Protein AF-A0A350DJJ1-F1 (afdb_monomer_lite)

Secondary structure (DSSP, 8-state):
-----PPP-TTT--HHHHHHHHHHHHHHHHHHHHHHHHHHHHHHHH--HHHHHHHHHHHHHHHHHHHHHHHHHHHHHHHH-

pLDDT: mean 89.74, std 12.07, range [34.75, 96.94]

Foldseek 3Di:
DDPPPDDDDLVPDDLVRLVVVLVVLVVVLVVLVVVLVVLVVVCVVPVDVVSVVVNVVSVVVNVVSVVVNVSSVVSNVVNVD

Structure (mmCIF, N/CA/C/O backbone):
data_AF-A0A350DJJ1-F1
#
_entry.id   AF-A0A350DJJ1-F1
#
loop_
_atom_site.group_PDB
_atom_site.id
_atom_site.type_symbol
_atom_site.label_atom_id
_atom_site.label_alt_id
_atom_site.label_comp_id
_atom_site.label_asym_id
_atom_site.label_entity_id
_atom_site.label_seq_id
_atom_site.pdbx_PDB_ins_code
_atom_site.Cartn_x
_atom_site.Cartn_y
_atom_site.Cartn_z
_atom_site.occupancy
_atom_site.B_iso_or_equiv
_atom_site.auth_seq_id
_atom_site.auth_comp_id
_atom_site.auth_asym_id
_atom_site.auth_atom_id
_atom_site.pdbx_PDB_model_num
ATOM 1 N N . MET A 1 1 ? 4.807 -16.617 31.975 1.00 34.75 1 MET A N 1
ATOM 2 C CA . MET A 1 1 ? 3.545 -16.697 31.202 1.00 34.75 1 MET A CA 1
ATOM 3 C C . MET A 1 1 ? 3.807 -16.149 29.800 1.00 34.75 1 MET A C 1
ATOM 5 O O . MET A 1 1 ? 3.870 -14.937 29.626 1.00 34.75 1 MET A O 1
ATOM 9 N N . ASN A 1 2 ? 4.090 -17.021 28.826 1.00 43.16 2 ASN A N 1
ATOM 10 C CA . ASN A 1 2 ? 4.425 -16.612 27.458 1.00 43.16 2 ASN A CA 1
ATOM 11 C C . ASN A 1 2 ? 3.169 -16.063 26.770 1.00 43.16 2 ASN A C 1
ATOM 13 O O . ASN A 1 2 ? 2.294 -16.827 26.372 1.00 43.16 2 ASN A O 1
ATOM 17 N N . LYS A 1 3 ? 3.066 -14.736 26.636 1.00 51.12 3 LYS A N 1
ATOM 18 C CA . LYS A 1 3 ? 2.050 -14.098 25.792 1.00 51.12 3 LYS A CA 1
ATOM 19 C C . LYS A 1 3 ? 2.390 -1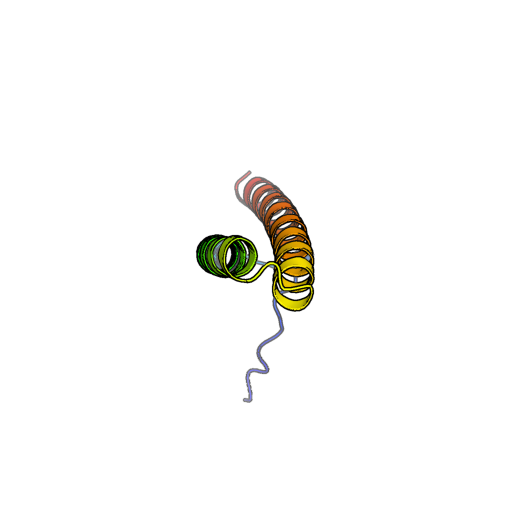4.407 24.331 1.00 51.12 3 LYS A C 1
ATOM 21 O O . LYS A 1 3 ? 3.086 -13.630 23.681 1.00 51.12 3 LYS A O 1
ATOM 26 N N . GLN A 1 4 ? 1.939 -15.555 23.824 1.00 56.53 4 GLN A N 1
ATOM 27 C CA . GLN A 1 4 ? 1.881 -15.793 22.384 1.00 56.53 4 GLN A CA 1
ATOM 28 C C . GLN A 1 4 ? 1.089 -14.632 21.779 1.00 56.53 4 GLN A C 1
ATOM 30 O O . GLN A 1 4 ? -0.077 -14.426 22.116 1.00 56.53 4 GLN A O 1
ATOM 35 N N . LYS A 1 5 ? 1.749 -13.810 20.956 1.00 58.38 5 LYS A N 1
ATOM 36 C CA . LYS A 1 5 ? 1.091 -12.727 20.226 1.00 58.38 5 LYS A CA 1
ATOM 37 C C . LYS A 1 5 ? 0.063 -13.380 19.305 1.00 58.38 5 LYS A C 1
ATOM 39 O O . LYS A 1 5 ? 0.437 -13.882 18.248 1.00 58.38 5 LYS A O 1
ATOM 44 N N . LYS A 1 6 ? -1.209 -13.413 19.718 1.00 68.00 6 LYS A N 1
ATOM 45 C CA . LYS A 1 6 ? -2.312 -13.739 18.812 1.00 68.00 6 LYS A CA 1
ATOM 46 C C . LYS A 1 6 ? -2.180 -12.800 17.610 1.00 68.00 6 LYS A C 1
ATOM 48 O O . LYS A 1 6 ? -1.995 -11.595 17.786 1.00 68.00 6 LYS A O 1
ATOM 53 N N . GLY A 1 7 ? -2.142 -13.371 16.408 1.00 71.06 7 GLY A N 1
ATOM 54 C CA . GLY A 1 7 ? -2.055 -12.600 15.171 1.00 71.06 7 GLY A CA 1
ATOM 55 C C . GLY A 1 7 ? -3.231 -11.633 15.043 1.00 71.06 7 GLY A C 1
ATOM 56 O O . GLY A 1 7 ? -4.240 -11.771 15.732 1.00 71.06 7 GLY A O 1
ATOM 57 N N . PHE A 1 8 ? -3.107 -10.644 14.161 1.00 79.81 8 PHE A N 1
ATOM 58 C CA . PHE A 1 8 ? -4.215 -9.732 13.896 1.00 79.81 8 PHE A CA 1
ATOM 59 C C . PHE A 1 8 ? -5.382 -10.501 13.261 1.00 79.81 8 PHE A C 1
ATOM 61 O O . PHE A 1 8 ? -5.251 -11.025 12.155 1.00 79.81 8 PHE A O 1
ATOM 68 N N . VAL A 1 9 ? -6.522 -10.536 13.950 1.00 85.31 9 VAL A N 1
ATOM 69 C CA . VAL A 1 9 ? -7.773 -11.119 13.455 1.00 85.31 9 VAL A CA 1
ATOM 70 C C . VAL A 1 9 ? -8.797 -10.000 13.341 1.00 85.31 9 VAL A C 1
ATOM 72 O O . VAL A 1 9 ? -9.205 -9.422 14.342 1.00 85.31 9 VAL A O 1
ATOM 75 N N . LEU A 1 10 ? -9.232 -9.686 12.119 1.00 84.31 10 LEU A N 1
ATOM 76 C CA . LEU A 1 10 ? -10.095 -8.528 11.851 1.00 84.31 10 LEU A CA 1
ATOM 77 C C . LEU A 1 10 ? -11.427 -8.555 12.628 1.00 84.31 10 LEU A C 1
ATOM 79 O O . LEU A 1 10 ? -11.914 -7.506 13.052 1.00 84.31 10 LEU A O 1
ATOM 83 N N . ALA A 1 11 ? -12.017 -9.741 12.803 1.00 83.25 11 ALA A N 1
ATOM 84 C CA . ALA A 1 11 ? -13.289 -9.910 13.506 1.00 83.25 11 ALA A CA 1
ATOM 85 C C . ALA A 1 11 ? -13.179 -9.563 15.001 1.00 83.25 11 ALA A C 1
ATOM 87 O O . ALA A 1 11 ? -14.071 -8.919 15.549 1.00 83.25 11 ALA A O 1
ATOM 88 N N . GLU A 1 12 ? -12.059 -9.921 15.629 1.00 87.25 12 GLU A N 1
ATOM 89 C CA . GLU A 1 12 ? -11.793 -9.726 17.061 1.00 87.25 12 GLU A CA 1
ATOM 90 C C . GLU A 1 12 ? -11.037 -8.418 17.357 1.00 87.25 12 GLU A C 1
ATOM 92 O O . GLU A 1 12 ? -10.844 -8.062 18.517 1.00 87.25 12 GLU A O 1
ATOM 97 N N . ALA A 1 13 ? -10.600 -7.700 16.319 1.00 87.25 13 ALA A N 1
ATOM 98 C CA . ALA A 1 13 ? -9.723 -6.548 16.461 1.00 87.25 13 ALA A CA 1
ATOM 99 C C . ALA A 1 13 ? -10.394 -5.371 17.179 1.00 87.25 13 ALA A C 1
ATOM 101 O O . ALA A 1 13 ? -11.494 -4.931 16.835 1.00 87.25 13 ALA A O 1
ATOM 102 N N . THR A 1 14 ? -9.654 -4.791 18.118 1.00 90.56 14 THR A N 1
ATOM 103 C CA . THR A 1 14 ? -10.013 -3.542 18.789 1.00 90.56 14 THR A CA 1
ATOM 104 C C . THR A 1 14 ? -9.811 -2.331 17.873 1.00 90.56 14 THR A C 1
ATOM 106 O O . THR A 1 14 ? -9.043 -2.356 16.904 1.00 90.56 14 THR A O 1
ATOM 109 N N . LEU A 1 15 ? -10.438 -1.203 18.221 1.00 90.44 15 LEU A N 1
ATOM 110 C CA . LEU A 1 15 ? -10.262 0.060 17.498 1.00 90.44 15 LEU A CA 1
ATOM 111 C C . LEU A 1 15 ? -8.785 0.502 17.436 1.00 90.44 15 LEU A C 1
ATOM 113 O O . LEU A 1 15 ? -8.328 1.027 16.417 1.00 90.44 15 LEU A O 1
ATOM 117 N N . ALA A 1 16 ? -8.022 0.265 18.508 1.00 92.00 16 ALA A N 1
ATOM 118 C CA . ALA A 1 16 ? -6.597 0.577 18.573 1.00 92.00 16 ALA A CA 1
ATOM 119 C C . ALA A 1 16 ? -5.775 -0.275 17.592 1.00 92.00 16 ALA A C 1
ATOM 121 O O . ALA A 1 16 ? -4.924 0.257 16.873 1.00 92.00 16 ALA A O 1
ATOM 122 N N . GLU A 1 17 ? -6.056 -1.577 17.512 1.00 92.38 17 GLU A N 1
ATOM 123 C CA . GLU A 1 17 ? -5.385 -2.492 16.584 1.00 92.38 17 GLU A CA 1
ATOM 124 C C . GLU A 1 17 ? -5.711 -2.162 15.128 1.00 92.38 17 GLU A C 1
ATOM 126 O O . GLU A 1 17 ? -4.807 -2.126 14.294 1.00 92.38 17 GLU A O 1
ATOM 131 N N . ILE A 1 18 ? -6.965 -1.822 14.821 1.00 93.88 18 ILE A N 1
ATOM 132 C CA . IL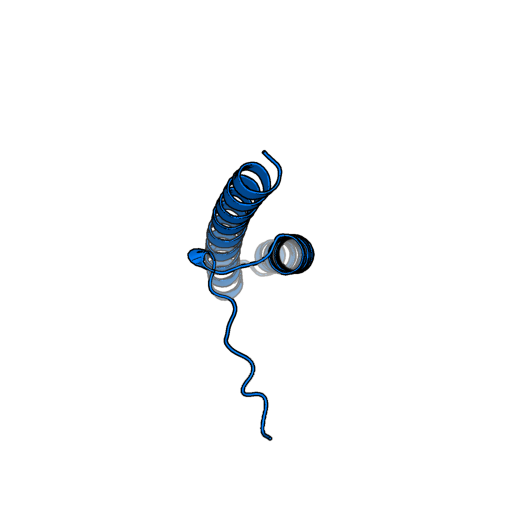E A 1 18 ? -7.361 -1.396 13.472 1.00 93.88 18 ILE A CA 1
ATOM 133 C C . ILE A 1 18 ? -6.669 -0.090 13.085 1.00 93.88 18 ILE A C 1
ATOM 135 O O . ILE A 1 18 ? -6.133 0.017 11.983 1.00 93.88 18 ILE A O 1
ATOM 139 N N . ASN A 1 19 ? -6.622 0.900 13.981 1.00 93.75 19 ASN A N 1
ATOM 140 C CA . ASN A 1 19 ? -5.906 2.150 13.722 1.00 93.75 19 ASN A CA 1
ATOM 141 C C . ASN A 1 19 ? -4.405 1.915 13.506 1.00 93.75 19 ASN A C 1
ATOM 143 O O . ASN A 1 19 ? -3.806 2.537 12.625 1.00 93.75 19 ASN A O 1
ATOM 147 N N . LYS A 1 20 ? -3.795 0.999 14.266 1.00 94.19 20 LYS A N 1
ATOM 148 C CA . LYS A 1 20 ? -2.404 0.584 14.053 1.00 94.19 20 LYS A CA 1
ATOM 149 C C . LYS A 1 20 ? -2.230 -0.057 12.675 1.00 94.19 20 LYS A C 1
ATOM 151 O O . LYS A 1 20 ? -1.322 0.332 11.941 1.00 94.19 20 LYS A O 1
ATOM 156 N N . GLN A 1 21 ? -3.122 -0.967 12.290 1.00 94.12 21 GLN A N 1
ATOM 157 C CA . GLN A 1 21 ? -3.057 -1.645 10.998 1.00 94.12 21 GLN A CA 1
ATOM 158 C C . GLN A 1 21 ? -3.284 -0.682 9.824 1.00 94.12 21 GLN A C 1
ATOM 160 O O . GLN A 1 21 ? -2.608 -0.796 8.808 1.00 94.12 21 GLN A O 1
ATOM 165 N N . LEU A 1 22 ? -4.154 0.323 9.972 1.00 94.88 22 LEU A N 1
ATOM 166 C CA . LEU A 1 22 ? -4.358 1.385 8.979 1.00 94.88 22 LEU A CA 1
ATOM 167 C C . LEU A 1 22 ? -3.112 2.254 8.765 1.00 94.88 22 LEU A C 1
ATOM 169 O O . LEU A 1 22 ? -2.855 2.671 7.631 1.00 94.88 22 LEU A O 1
ATOM 173 N N . LYS A 1 23 ? -2.340 2.528 9.827 1.00 95.56 23 LYS A N 1
ATOM 174 C CA . LYS A 1 23 ? -1.056 3.243 9.729 1.00 95.56 23 LYS A CA 1
ATOM 175 C C . LYS A 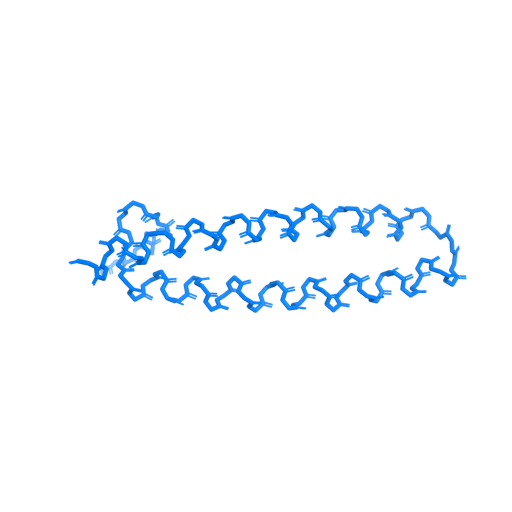1 23 ? -0.005 2.396 9.015 1.00 95.56 23 LYS A C 1
ATOM 177 O O . LYS A 1 23 ? 0.636 2.892 8.095 1.00 95.56 23 LYS A O 1
ATOM 182 N N . ILE A 1 24 ? 0.125 1.122 9.395 1.00 94.94 24 ILE A N 1
ATOM 183 C CA . ILE A 1 24 ? 1.055 0.184 8.748 1.00 94.94 24 ILE A CA 1
ATOM 184 C C . ILE A 1 24 ? 0.701 0.031 7.267 1.00 94.94 24 ILE A C 1
ATOM 186 O O . ILE A 1 24 ? 1.562 0.187 6.412 1.00 94.94 24 ILE A O 1
ATOM 190 N N . ASN A 1 25 ? -0.575 -0.196 6.956 1.00 95.94 25 ASN A N 1
ATOM 191 C CA . ASN A 1 25 ? -1.055 -0.328 5.586 1.00 95.94 25 ASN A CA 1
ATOM 192 C C . ASN A 1 25 ? -0.748 0.923 4.744 1.00 95.94 25 ASN A C 1
ATOM 194 O O . ASN A 1 25 ? -0.269 0.782 3.623 1.00 95.94 25 ASN A O 1
ATOM 198 N N . LEU A 1 26 ? -0.948 2.131 5.292 1.00 95.38 26 LEU A N 1
ATOM 199 C CA . LEU A 1 26 ? -0.593 3.376 4.600 1.00 95.38 26 LEU A CA 1
ATOM 200 C C . LEU A 1 26 ? 0.909 3.457 4.320 1.00 95.38 26 LEU A C 1
ATOM 202 O O . LEU A 1 26 ? 1.306 3.765 3.201 1.00 95.38 26 LEU A O 1
ATOM 206 N N . PHE A 1 27 ? 1.732 3.161 5.326 1.00 96.56 27 PHE A N 1
ATOM 207 C CA . PHE A 1 27 ? 3.183 3.157 5.179 1.00 96.56 27 PHE A CA 1
ATOM 208 C C . PHE A 1 27 ? 3.628 2.185 4.079 1.00 96.56 27 PHE A C 1
ATOM 210 O O . PHE A 1 27 ? 4.390 2.562 3.194 1.00 96.56 27 PHE A O 1
ATOM 217 N N . THR A 1 28 ? 3.095 0.961 4.072 1.00 95.25 28 THR A N 1
ATOM 218 C CA . THR A 1 28 ? 3.409 -0.026 3.034 1.00 95.25 28 THR A CA 1
ATOM 219 C C . THR A 1 28 ? 2.972 0.434 1.642 1.00 95.25 28 THR A C 1
ATOM 221 O O . THR A 1 28 ? 3.725 0.241 0.694 1.00 95.25 28 THR A O 1
ATOM 224 N N . ILE A 1 29 ? 1.802 1.071 1.502 1.00 95.75 29 ILE A N 1
ATOM 225 C CA . ILE A 1 29 ? 1.359 1.643 0.217 1.00 95.75 29 ILE A CA 1
ATOM 226 C C . ILE A 1 29 ? 2.359 2.692 -0.278 1.00 95.75 29 ILE A C 1
ATOM 228 O O . ILE A 1 29 ? 2.760 2.639 -1.436 1.00 95.75 29 ILE A O 1
ATOM 232 N N . VAL A 1 30 ? 2.801 3.608 0.590 1.00 96.81 30 VAL A N 1
ATOM 233 C CA . VAL A 1 30 ? 3.786 4.640 0.224 1.00 96.81 30 VAL A CA 1
ATOM 234 C C . VAL A 1 30 ? 5.093 4.003 -0.251 1.00 96.81 30 VAL A C 1
ATOM 236 O O . VAL A 1 30 ? 5.598 4.369 -1.309 1.00 96.81 30 VAL A O 1
ATOM 239 N N . VAL A 1 31 ? 5.612 3.011 0.480 1.00 96.50 31 VAL A N 1
ATOM 240 C CA . VAL A 1 31 ? 6.836 2.290 0.091 1.00 96.50 31 VAL A CA 1
ATOM 241 C C . VAL A 1 31 ? 6.667 1.593 -1.262 1.00 96.50 31 VAL A C 1
ATOM 243 O O . VAL A 1 31 ? 7.540 1.710 -2.121 1.00 96.50 31 VAL A O 1
ATOM 246 N N . LEU A 1 32 ? 5.539 0.912 -1.484 1.00 95.81 32 LEU A N 1
ATOM 247 C CA . LEU A 1 32 ? 5.251 0.246 -2.755 1.00 95.81 32 LEU A CA 1
ATOM 248 C C . LEU A 1 32 ? 5.175 1.237 -3.921 1.00 95.81 32 LEU A C 1
ATOM 250 O O . LEU A 1 32 ? 5.708 0.942 -4.984 1.00 95.81 32 LEU A O 1
ATOM 254 N N . ILE A 1 33 ? 4.568 2.413 -3.729 1.00 96.56 33 ILE A N 1
ATOM 255 C CA . ILE A 1 33 ? 4.515 3.462 -4.759 1.00 96.56 33 ILE A CA 1
ATOM 256 C C . ILE A 1 33 ? 5.925 3.950 -5.104 1.00 96.56 33 ILE A C 1
ATOM 258 O O . ILE A 1 33 ? 6.264 4.040 -6.281 1.00 96.56 33 ILE A O 1
ATOM 262 N N . VAL A 1 34 ? 6.767 4.221 -4.102 1.00 96.94 34 VAL A N 1
ATOM 263 C CA . VAL A 1 34 ? 8.157 4.649 -4.337 1.00 96.94 34 VAL A CA 1
ATOM 264 C C . VAL A 1 34 ? 8.921 3.589 -5.132 1.00 96.94 34 VAL A C 1
ATOM 266 O O . VAL A 1 34 ? 9.559 3.908 -6.134 1.00 96.94 34 VAL A O 1
ATOM 269 N N . MET A 1 35 ? 8.818 2.318 -4.738 1.00 95.19 35 MET A N 1
ATOM 2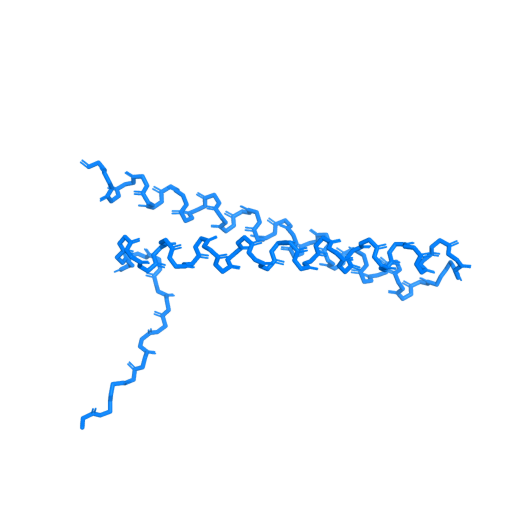70 C CA . MET A 1 35 ? 9.471 1.232 -5.468 1.00 95.19 35 MET A CA 1
ATOM 271 C C . MET A 1 35 ? 8.915 1.058 -6.884 1.00 95.19 35 MET A C 1
ATOM 273 O O . MET A 1 35 ? 9.678 0.777 -7.805 1.00 95.19 35 MET A O 1
ATOM 277 N N . LEU A 1 36 ? 7.609 1.241 -7.084 1.00 95.75 36 LEU A N 1
ATOM 278 C CA . LEU A 1 36 ? 6.986 1.169 -8.403 1.00 95.75 36 LEU A CA 1
ATOM 279 C C . LEU A 1 36 ? 7.562 2.239 -9.336 1.00 95.75 36 LEU A C 1
ATOM 281 O O . LEU A 1 36 ? 7.908 1.930 -10.474 1.00 95.75 36 LEU A O 1
ATOM 285 N N . VAL A 1 37 ? 7.724 3.473 -8.847 1.00 96.56 37 VAL A N 1
ATOM 286 C CA . VAL A 1 37 ? 8.330 4.571 -9.615 1.00 96.56 37 VAL A CA 1
ATOM 287 C C . VAL A 1 37 ? 9.770 4.233 -10.005 1.00 96.56 37 VAL A C 1
ATOM 289 O O . VAL A 1 37 ? 10.128 4.377 -11.172 1.00 96.56 37 VAL A O 1
ATOM 292 N N . LEU A 1 38 ? 10.576 3.719 -9.070 1.00 95.56 38 LEU A N 1
ATOM 293 C CA . LEU A 1 38 ? 11.963 3.321 -9.345 1.00 95.56 38 LEU A CA 1
ATOM 294 C C . LEU A 1 38 ? 12.046 2.188 -10.377 1.00 95.56 38 LEU A C 1
ATOM 296 O O . LEU A 1 38 ? 12.810 2.285 -11.336 1.00 95.56 38 LEU A O 1
ATOM 300 N N . ASN A 1 39 ? 11.227 1.143 -10.227 1.00 94.06 39 ASN A N 1
ATOM 301 C CA . ASN A 1 39 ? 11.176 0.039 -11.187 1.00 94.06 39 ASN A CA 1
ATOM 302 C C . ASN A 1 39 ? 10.687 0.501 -12.564 1.00 94.06 39 ASN A C 1
ATOM 304 O O . ASN A 1 39 ? 11.194 0.030 -13.576 1.00 94.06 39 ASN A O 1
ATOM 308 N N . THR A 1 40 ? 9.751 1.452 -12.617 1.00 94.12 40 THR A N 1
ATOM 309 C CA . THR A 1 40 ? 9.268 2.035 -13.878 1.00 94.12 40 THR A CA 1
ATOM 310 C C . THR A 1 40 ? 10.356 2.851 -14.566 1.00 94.12 40 THR A C 1
ATOM 312 O O . THR A 1 40 ? 10.566 2.691 -15.764 1.00 94.12 40 THR A O 1
ATOM 315 N N . ALA A 1 41 ? 11.096 3.680 -13.824 1.00 96.06 41 ALA A N 1
ATOM 316 C CA . ALA A 1 41 ? 12.227 4.428 -14.372 1.00 96.06 41 ALA A CA 1
ATOM 317 C C . ALA A 1 41 ? 13.295 3.488 -14.955 1.00 96.06 41 ALA A C 1
ATOM 319 O O . ALA A 1 41 ? 13.782 3.702 -16.064 1.00 96.06 41 ALA A O 1
ATOM 320 N N . GLN A 1 42 ? 13.603 2.408 -14.239 1.00 94.19 42 GLN A N 1
ATOM 321 C CA . GLN A 1 42 ? 14.570 1.407 -14.675 1.00 94.19 42 GLN A CA 1
ATOM 322 C C . GLN A 1 42 ? 14.065 0.594 -15.882 1.00 94.19 42 GLN A 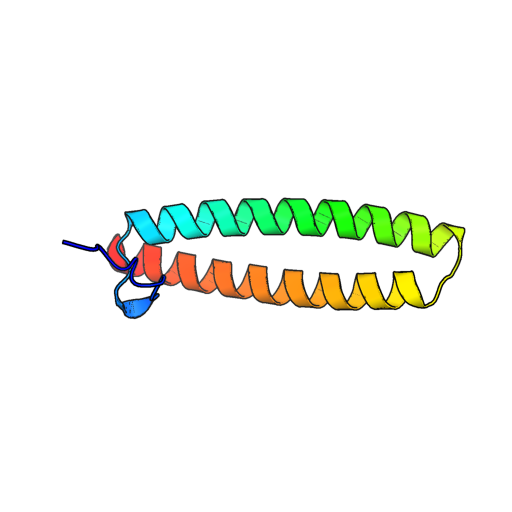C 1
ATOM 324 O O . GLN A 1 42 ? 14.816 0.358 -16.827 1.00 94.19 42 GLN A O 1
ATOM 329 N N . PHE A 1 43 ? 12.773 0.250 -15.915 1.00 94.56 43 PHE A N 1
ATOM 330 C CA . PHE A 1 43 ? 12.133 -0.367 -17.078 1.00 94.56 43 PHE A CA 1
ATOM 331 C C . PHE A 1 43 ? 12.207 0.531 -18.315 1.00 94.56 43 PHE A C 1
ATOM 333 O O . PHE A 1 43 ? 12.567 0.052 -19.381 1.00 94.56 43 PHE A O 1
ATOM 340 N N . MET A 1 44 ? 11.926 1.831 -18.185 1.00 94.31 44 MET A N 1
ATOM 341 C CA . MET A 1 44 ? 12.013 2.773 -19.311 1.00 94.31 44 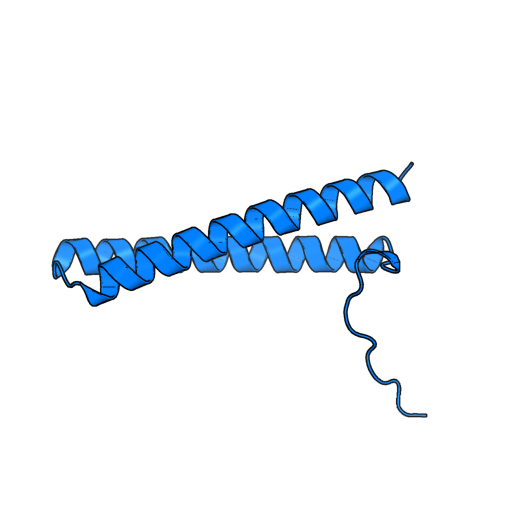MET A CA 1
ATOM 342 C C . MET A 1 44 ? 13.443 2.945 -19.835 1.00 94.31 44 MET A C 1
ATOM 344 O O . MET A 1 44 ? 13.631 3.241 -21.012 1.00 94.31 44 MET A O 1
ATOM 348 N N . LYS A 1 45 ? 14.452 2.765 -18.976 1.00 94.69 45 LYS A N 1
ATOM 349 C CA . LYS A 1 45 ? 15.863 2.853 -19.362 1.00 94.69 45 LYS A CA 1
ATOM 350 C C . LYS A 1 45 ? 16.349 1.598 -20.088 1.00 94.69 45 LYS A C 1
ATOM 352 O O . LYS A 1 45 ? 17.084 1.707 -21.063 1.00 94.69 45 LYS A O 1
ATOM 357 N N . GLU A 1 46 ? 15.983 0.420 -19.592 1.00 92.25 46 GLU A N 1
ATOM 358 C CA . GLU A 1 46 ? 16.587 -0.852 -20.019 1.00 92.25 46 GLU A CA 1
ATOM 359 C C . GLU A 1 46 ? 15.637 -1.745 -20.830 1.00 92.25 46 GLU A C 1
ATOM 361 O O . GLU A 1 46 ? 16.074 -2.760 -21.364 1.00 92.25 46 GLU A O 1
ATOM 366 N N . TYR A 1 47 ? 14.344 -1.407 -20.904 1.00 89.12 47 TYR A N 1
ATOM 367 C CA . TYR A 1 47 ? 13.265 -2.220 -21.493 1.00 89.12 47 TYR A CA 1
ATOM 368 C C . TYR A 1 47 ? 13.279 -3.688 -21.035 1.00 89.12 47 TYR A C 1
ATOM 370 O O . TYR A 1 47 ? 12.854 -4.602 -21.741 1.00 89.12 47 TYR A O 1
ATOM 378 N N . SER A 1 48 ? 13.778 -3.929 -19.821 1.00 92.69 48 SER A N 1
ATOM 379 C CA . SER A 1 48 ? 13.989 -5.274 -19.301 1.00 92.69 48 SER A CA 1
ATOM 380 C C . SER A 1 48 ? 12.676 -5.894 -18.821 1.00 92.69 48 SER A C 1
ATOM 382 O O . SER A 1 48 ? 11.969 -5.352 -17.968 1.00 92.69 48 SER A O 1
ATOM 384 N N . LEU A 1 49 ? 12.374 -7.088 -19.338 1.00 92.62 49 LEU A N 1
ATOM 385 C CA . LEU A 1 49 ? 11.187 -7.874 -18.982 1.00 92.62 49 LEU A CA 1
ATOM 386 C C . LEU A 1 49 ? 11.059 -8.112 -17.471 1.00 92.62 49 LEU A C 1
ATOM 388 O O . LEU A 1 49 ? 9.944 -8.163 -16.954 1.00 92.62 49 LEU A O 1
ATOM 392 N N . LEU A 1 50 ? 12.183 -8.211 -16.752 1.00 93.19 50 LEU A N 1
ATOM 393 C CA . LEU A 1 50 ? 12.190 -8.396 -15.302 1.00 93.19 50 LEU A CA 1
ATOM 394 C C . LEU A 1 50 ? 11.582 -7.189 -14.577 1.00 93.19 50 LEU A C 1
ATOM 396 O O . LEU A 1 50 ? 10.734 -7.372 -13.706 1.00 93.19 50 LEU A O 1
ATOM 400 N N . TYR A 1 51 ? 11.951 -5.961 -14.959 1.00 93.12 51 TYR A N 1
ATOM 401 C CA . TYR A 1 51 ? 11.355 -4.762 -14.361 1.00 93.12 51 TYR A CA 1
ATOM 402 C C . TYR A 1 51 ? 9.879 -4.620 -14.740 1.00 93.12 51 TYR A C 1
ATOM 404 O O . TYR A 1 51 ? 9.072 -4.262 -13.886 1.00 93.12 51 TYR A O 1
ATOM 412 N N . GLY A 1 52 ? 9.497 -4.999 -15.965 1.00 93.31 52 GLY A N 1
ATOM 413 C CA . GLY A 1 52 ? 8.090 -5.077 -16.371 1.00 93.31 52 GLY A CA 1
ATOM 414 C C . GLY A 1 52 ? 7.271 -6.038 -15.496 1.00 93.31 52 GLY A C 1
ATOM 415 O O . GLY A 1 52 ? 6.199 -5.681 -15.003 1.00 93.31 52 GLY A O 1
ATOM 416 N N . ALA A 1 53 ? 7.800 -7.235 -15.225 1.00 95.75 53 ALA A N 1
ATOM 417 C CA . ALA A 1 53 ? 7.163 -8.205 -14.334 1.00 95.75 53 ALA A CA 1
ATOM 418 C C . ALA A 1 53 ? 7.066 -7.690 -12.886 1.00 95.75 53 ALA A C 1
ATOM 420 O O . ALA A 1 53 ? 6.016 -7.825 -12.253 1.00 95.75 53 ALA A O 1
ATOM 421 N N . LEU A 1 54 ? 8.120 -7.048 -12.367 1.00 95.00 54 LEU A N 1
ATOM 422 C CA . LEU A 1 54 ? 8.109 -6.445 -11.029 1.00 95.00 54 LEU A CA 1
ATOM 423 C C . LEU A 1 54 ? 7.042 -5.352 -10.899 1.00 95.00 54 LEU A C 1
ATOM 425 O O . LEU A 1 54 ? 6.334 -5.319 -9.893 1.00 95.00 54 LEU A O 1
ATOM 429 N N . ILE A 1 55 ? 6.878 -4.502 -11.916 1.00 95.50 55 ILE A N 1
ATOM 430 C CA . ILE A 1 55 ? 5.828 -3.472 -11.958 1.00 95.50 55 ILE A CA 1
ATOM 431 C C . ILE A 1 55 ? 4.440 -4.118 -11.856 1.00 95.50 55 ILE A C 1
ATOM 433 O O . ILE A 1 55 ? 3.625 -3.681 -11.042 1.00 95.50 55 ILE A O 1
ATOM 437 N N . ALA A 1 56 ? 4.176 -5.185 -12.617 1.00 96.25 56 ALA A N 1
ATOM 438 C CA . ALA A 1 56 ? 2.894 -5.892 -12.574 1.00 96.25 56 ALA A CA 1
ATOM 439 C C . ALA A 1 56 ? 2.611 -6.507 -11.189 1.00 96.25 56 ALA A C 1
ATOM 441 O O . ALA A 1 56 ? 1.517 -6.345 -10.642 1.00 96.25 56 ALA A O 1
ATOM 442 N N . VAL A 1 57 ? 3.612 -7.153 -10.580 1.00 96.31 57 VAL A N 1
ATOM 443 C CA . VAL A 1 57 ? 3.508 -7.718 -9.223 1.00 96.31 57 VAL A CA 1
ATOM 444 C C . VAL A 1 57 ? 3.253 -6.620 -8.185 1.00 96.31 57 VAL A C 1
ATOM 446 O O . VAL A 1 57 ? 2.401 -6.769 -7.307 1.00 96.31 57 VAL A O 1
ATOM 449 N N . MET A 1 58 ? 3.944 -5.486 -8.292 1.00 95.44 58 MET A N 1
ATOM 450 C CA . MET A 1 58 ? 3.746 -4.348 -7.393 1.00 95.44 58 MET A CA 1
ATOM 451 C C . MET A 1 58 ? 2.363 -3.715 -7.542 1.00 95.44 58 MET A C 1
ATOM 453 O O . MET A 1 58 ? 1.731 -3.404 -6.531 1.00 95.44 58 MET A O 1
ATOM 457 N N . ALA A 1 59 ? 1.860 -3.570 -8.770 1.00 95.44 59 ALA A N 1
ATOM 458 C CA . ALA A 1 59 ? 0.505 -3.090 -9.024 1.00 95.44 59 ALA A CA 1
ATOM 459 C C . ALA A 1 59 ? -0.547 -4.016 -8.388 1.00 95.44 59 ALA A C 1
ATOM 461 O O . ALA A 1 59 ? -1.487 -3.545 -7.743 1.00 95.44 59 ALA A O 1
ATOM 462 N N . PHE A 1 60 ? -0.348 -5.334 -8.482 1.00 96.69 60 PHE A N 1
ATOM 463 C CA . PHE A 1 60 ? -1.202 -6.317 -7.817 1.00 96.69 60 PHE A CA 1
ATOM 464 C C . PHE A 1 60 ? -1.173 -6.184 -6.285 1.00 96.69 60 PHE A C 1
ATOM 466 O O . PHE A 1 60 ? -2.226 -6.169 -5.642 1.00 96.69 60 PHE A O 1
ATOM 473 N N . PHE A 1 61 ? 0.006 -6.013 -5.678 1.00 96.12 61 PHE A N 1
ATOM 474 C CA . PHE A 1 61 ? 0.094 -5.782 -4.234 1.00 96.12 61 PHE A CA 1
ATOM 475 C C . PHE A 1 61 ? -0.548 -4.463 -3.803 1.00 96.12 61 PHE A C 1
ATOM 477 O O . PHE A 1 61 ? -1.244 -4.437 -2.788 1.00 96.12 61 PHE A O 1
ATOM 484 N N . LEU A 1 62 ? -0.382 -3.385 -4.573 1.00 95.81 62 LEU A N 1
ATOM 485 C CA . LEU A 1 62 ? -1.063 -2.115 -4.316 1.00 95.81 62 LEU A CA 1
ATOM 486 C C . LEU A 1 62 ? -2.584 -2.278 -4.342 1.00 95.81 62 LEU A C 1
ATOM 488 O O . LEU A 1 62 ? -3.263 -1.779 -3.442 1.00 95.81 62 LEU A O 1
ATOM 492 N N . PHE A 1 63 ? -3.114 -3.036 -5.303 1.00 95.44 63 PHE A N 1
ATOM 493 C CA . PHE A 1 63 ? -4.538 -3.358 -5.368 1.00 95.44 63 PHE A CA 1
ATOM 494 C C . PHE A 1 63 ? -5.023 -4.101 -4.111 1.00 95.44 63 PHE A C 1
ATOM 496 O O . PHE A 1 63 ? -6.013 -3.697 -3.491 1.00 95.44 63 PHE A O 1
ATOM 503 N N . ILE A 1 64 ? -4.303 -5.142 -3.673 1.00 95.44 64 ILE A N 1
ATOM 504 C CA . ILE A 1 64 ? -4.635 -5.873 -2.437 1.00 95.44 64 ILE A CA 1
ATOM 505 C C . ILE A 1 64 ? -4.578 -4.945 -1.220 1.00 95.44 64 ILE A C 1
ATOM 507 O O . ILE A 1 64 ? -5.484 -4.968 -0.381 1.00 95.44 64 ILE A O 1
ATOM 511 N N . MET A 1 65 ? -3.541 -4.113 -1.113 1.00 94.62 65 MET A N 1
ATOM 512 C CA . MET A 1 65 ? -3.362 -3.208 0.021 1.00 94.62 65 MET A CA 1
ATOM 513 C C . MET A 1 65 ? -4.454 -2.143 0.087 1.00 94.62 65 MET A C 1
ATOM 515 O O . MET A 1 65 ? -4.960 -1.870 1.180 1.00 94.62 65 MET A O 1
ATOM 519 N N . ALA A 1 66 ? -4.876 -1.604 -1.059 1.00 93.12 66 ALA A N 1
ATOM 520 C CA . ALA A 1 66 ? -6.007 -0.689 -1.150 1.00 93.12 66 ALA A CA 1
ATOM 521 C C . ALA A 1 66 ? -7.311 -1.366 -0.698 1.00 93.12 66 ALA A C 1
ATOM 523 O O . ALA A 1 66 ? -8.026 -0.829 0.150 1.00 93.12 66 ALA A O 1
ATOM 524 N N . LYS A 1 67 ? -7.585 -2.592 -1.169 1.00 93.75 67 LYS A N 1
ATOM 525 C CA . LYS A 1 67 ? -8.764 -3.366 -0.745 1.00 93.75 67 LYS A CA 1
ATOM 526 C C . LYS A 1 67 ? -8.751 -3.658 0.762 1.00 93.75 67 LYS A C 1
ATOM 528 O O . LYS A 1 67 ? -9.765 -3.481 1.438 1.00 93.75 67 LYS A O 1
ATOM 533 N N . SER A 1 68 ? -7.601 -4.066 1.298 1.00 92.88 68 SER A N 1
ATOM 534 C CA . SER A 1 68 ? -7.397 -4.312 2.732 1.00 92.88 68 SER A CA 1
ATOM 535 C C . SER A 1 68 ? -7.680 -3.059 3.566 1.00 92.88 68 SER A C 1
ATOM 537 O O . SER A 1 68 ? -8.380 -3.122 4.579 1.00 92.88 68 SER A O 1
ATOM 539 N N . ARG A 1 69 ? -7.234 -1.886 3.097 1.00 93.62 69 ARG A N 1
ATOM 540 C CA . ARG A 1 69 ? -7.515 -0.600 3.743 1.00 93.62 69 ARG A CA 1
ATOM 541 C C . ARG A 1 69 ? -9.008 -0.313 3.839 1.00 93.62 69 ARG A C 1
ATOM 543 O O . ARG A 1 69 ? -9.478 0.069 4.909 1.00 93.62 69 ARG A O 1
ATOM 550 N N . THR A 1 70 ? -9.748 -0.510 2.750 1.00 94.19 70 THR A N 1
ATOM 551 C CA . THR A 1 70 ? -11.205 -0.312 2.724 1.00 94.19 70 THR A CA 1
ATOM 552 C C . THR A 1 70 ? -11.893 -1.196 3.762 1.00 94.19 70 THR A C 1
ATOM 554 O O . THR A 1 70 ? -12.738 -0.722 4.518 1.00 94.19 70 THR A O 1
ATOM 557 N N . MET A 1 71 ? -11.466 -2.454 3.885 1.00 93.81 71 MET A N 1
ATOM 558 C CA . MET A 1 71 ? -11.991 -3.388 4.883 1.00 93.81 71 MET A CA 1
ATOM 559 C C . MET A 1 71 ? -11.703 -2.946 6.329 1.00 93.81 71 MET A C 1
ATOM 561 O O . MET A 1 71 ? -12.599 -2.962 7.174 1.00 93.81 71 MET A O 1
ATOM 565 N N . LEU A 1 72 ? -10.483 -2.478 6.607 1.00 93.88 72 LEU A N 1
ATOM 566 C CA . LEU A 1 72 ? -10.111 -1.921 7.912 1.00 93.88 72 LEU A CA 1
ATOM 567 C C . LEU A 1 72 ? -10.921 -0.660 8.254 1.00 93.88 72 LEU A C 1
ATOM 569 O O . LEU A 1 72 ? -11.350 -0.496 9.395 1.00 93.88 72 LEU A O 1
ATOM 573 N N . MET A 1 73 ? -11.165 0.215 7.275 1.00 93.88 73 MET A N 1
ATOM 574 C CA . MET A 1 73 ? -11.984 1.419 7.454 1.00 93.88 73 MET A CA 1
ATOM 575 C C . MET A 1 73 ? -13.446 1.082 7.760 1.00 93.88 73 MET A C 1
ATOM 577 O O . MET A 1 73 ? -14.023 1.685 8.662 1.00 93.88 73 MET A O 1
ATOM 581 N N . MET A 1 74 ? -14.027 0.091 7.077 1.00 93.50 74 MET A N 1
ATOM 582 C CA . MET A 1 74 ? -15.385 -0.383 7.374 1.00 93.50 74 MET A CA 1
ATOM 583 C C . MET A 1 74 ? -15.486 -0.933 8.802 1.00 93.50 74 MET A C 1
ATOM 585 O O . MET A 1 74 ? -16.388 -0.553 9.547 1.00 93.50 74 MET A O 1
ATOM 589 N N . ARG A 1 75 ? -14.522 -1.761 9.232 1.00 91.75 75 ARG A N 1
ATOM 590 C CA . ARG A 1 75 ? -14.495 -2.279 10.609 1.00 91.75 75 ARG A CA 1
ATOM 591 C C . ARG A 1 75 ? -14.321 -1.159 11.640 1.00 91.75 75 ARG A C 1
ATOM 593 O O . ARG A 1 75 ? -15.000 -1.160 12.661 1.00 91.75 75 ARG A O 1
ATOM 600 N N . LYS A 1 76 ? -13.471 -0.166 11.355 1.00 92.25 76 LYS A N 1
ATOM 601 C CA . LYS A 1 76 ? -13.315 1.033 12.193 1.00 92.25 76 LYS A CA 1
ATOM 602 C C . LYS A 1 76 ? -14.639 1.782 12.360 1.00 92.25 76 LYS A C 1
ATOM 604 O O . LYS A 1 76 ? -14.979 2.153 13.478 1.00 92.25 76 LYS A O 1
ATOM 609 N N . GLN A 1 77 ? -15.380 1.992 11.271 1.00 92.12 77 GLN A N 1
ATOM 610 C CA . GLN A 1 77 ? -16.684 2.661 11.308 1.00 92.12 77 GLN A CA 1
ATOM 611 C C . GLN A 1 77 ? -17.703 1.888 12.154 1.00 92.12 77 GLN A C 1
ATOM 613 O O . GLN A 1 77 ? -18.434 2.510 12.912 1.00 92.12 77 GLN A O 1
ATOM 618 N N . GLN A 1 78 ? -17.722 0.554 12.072 1.00 91.44 78 GLN A N 1
ATOM 619 C CA . GLN A 1 78 ? -18.606 -0.284 12.895 1.00 91.44 78 GLN A CA 1
ATOM 620 C C . GLN A 1 78 ? -18.304 -0.202 14.395 1.00 91.44 78 GLN A C 1
ATOM 622 O O . GLN A 1 78 ? -19.225 -0.299 15.187 1.00 91.44 78 GLN A O 1
ATOM 627 N N . LEU A 1 79 ? -17.034 -0.052 14.781 1.00 88.81 79 LEU A N 1
ATOM 628 C CA . LEU A 1 79 ? -16.614 0.020 16.189 1.00 88.81 79 LEU A CA 1
ATOM 629 C C . LEU A 1 79 ? -16.671 1.435 16.781 1.00 88.81 79 LEU A C 1
ATOM 631 O O . LEU A 1 79 ? -16.412 1.606 17.967 1.00 88.81 79 LEU A O 1
ATOM 635 N N . THR A 1 80 ? -16.909 2.446 15.943 1.00 87.38 80 THR A N 1
ATOM 636 C CA . THR A 1 80 ? -17.008 3.859 16.357 1.00 87.38 80 THR A CA 1
ATOM 637 C C . THR A 1 80 ? -18.462 4.355 16.355 1.00 87.38 80 THR A C 1
ATOM 639 O O . THR A 1 80 ? -18.724 5.454 16.833 1.00 87.38 80 THR A O 1
ATOM 642 N N . LYS A 1 81 ? -19.387 3.570 15.788 1.00 69.00 81 LYS A N 1
ATOM 643 C CA . LYS A 1 81 ? -20.834 3.739 15.954 1.00 69.00 81 LYS A CA 1
ATOM 644 C C . LYS A 1 81 ? -21.279 3.051 17.235 1.00 69.00 81 LYS A C 1
ATOM 646 O O . LYS A 1 81 ? -22.210 3.594 17.860 1.00 69.00 81 LYS A O 1
#

Sequence (81 aa):
MNKQKKGFVLAEATLAEINKQLKINLFTIVVLIVMLVLNTAQFMKEYSLLYGALIAVMAFFLFIMAKSRTMLMMRKQQLTK

Radius of gyration: 17.01 Å; chains: 1; bounding box: 37×21×53 Å